Protein AF-A0A0P1BLY5-F1 (afdb_monomer)

Structure (mmCIF, N/CA/C/O backbone):
data_AF-A0A0P1BLY5-F1
#
_entry.id   AF-A0A0P1BLY5-F1
#
loop_
_atom_site.group_PDB
_atom_site.id
_atom_site.type_symbol
_atom_site.label_atom_id
_atom_site.label_alt_id
_atom_site.label_comp_id
_atom_site.label_asym_id
_atom_site.label_entity_id
_atom_site.label_seq_id
_atom_site.pdbx_PDB_ins_code
_atom_site.Cartn_x
_atom_site.Cartn_y
_atom_site.Cartn_z
_atom_site.occupancy
_atom_site.B_iso_or_equiv
_atom_site.auth_seq_id
_atom_site.auth_comp_id
_atom_site.auth_asym_id
_atom_site.auth_atom_id
_atom_site.pdbx_PDB_model_num
ATOM 1 N N . MET A 1 1 ? 44.286 -13.725 -69.000 1.00 40.56 1 MET A N 1
ATOM 2 C CA . MET A 1 1 ? 44.259 -13.673 -67.522 1.00 40.56 1 MET A CA 1
ATOM 3 C C . MET A 1 1 ? 43.032 -12.877 -67.097 1.00 40.56 1 MET A C 1
ATOM 5 O O . MET A 1 1 ? 43.018 -11.669 -67.271 1.00 40.56 1 MET A O 1
ATOM 9 N N . MET A 1 2 ? 41.982 -13.564 -66.642 1.00 41.47 2 MET A N 1
ATOM 10 C CA . MET A 1 2 ? 40.757 -12.963 -66.090 1.00 41.47 2 MET A CA 1
ATOM 11 C C . MET A 1 2 ? 41.010 -12.566 -64.630 1.00 41.47 2 MET A C 1
ATOM 13 O O . MET A 1 2 ? 41.473 -13.407 -63.861 1.00 41.47 2 MET A O 1
ATOM 17 N N . LYS A 1 3 ? 40.732 -11.314 -64.247 1.00 44.72 3 LYS A N 1
ATOM 18 C CA . LYS A 1 3 ? 40.665 -10.852 -62.847 1.00 44.72 3 LYS A CA 1
ATOM 19 C C . LYS A 1 3 ? 39.968 -9.486 -62.772 1.00 44.72 3 LYS A C 1
ATOM 21 O O . LYS A 1 3 ? 40.065 -8.720 -63.723 1.00 44.72 3 LYS A O 1
ATOM 26 N N . SER A 1 4 ? 39.322 -9.234 -61.628 1.00 45.62 4 SER A N 1
ATOM 27 C CA . SER A 1 4 ? 38.448 -8.090 -61.271 1.00 45.62 4 SER A CA 1
ATOM 28 C C . SER A 1 4 ? 36.983 -8.332 -61.663 1.00 45.62 4 SER A C 1
ATOM 30 O O . SER A 1 4 ? 36.559 -7.961 -62.746 1.00 45.62 4 SER A O 1
ATOM 32 N N . ILE A 1 5 ? 36.174 -9.113 -60.938 1.00 55.28 5 ILE A N 1
ATOM 33 C CA . ILE A 1 5 ? 35.847 -9.111 -59.495 1.00 55.28 5 ILE A CA 1
ATOM 34 C C . ILE A 1 5 ? 35.262 -7.768 -59.021 1.00 55.28 5 ILE A C 1
ATOM 36 O O . ILE A 1 5 ? 35.985 -6.820 -58.747 1.00 55.28 5 ILE A O 1
ATOM 40 N N . LEU A 1 6 ? 33.929 -7.801 -58.895 1.00 51.97 6 LEU A N 1
ATOM 41 C CA . LEU A 1 6 ? 33.074 -7.191 -57.871 1.00 51.97 6 LEU A CA 1
ATOM 42 C C . LEU A 1 6 ? 33.170 -5.676 -57.615 1.00 51.97 6 LEU A C 1
ATOM 44 O O . LEU A 1 6 ? 33.900 -5.231 -56.739 1.00 51.97 6 LEU A O 1
ATOM 48 N N . LEU A 1 7 ? 32.246 -4.918 -58.212 1.00 46.56 7 LEU A N 1
ATOM 49 C C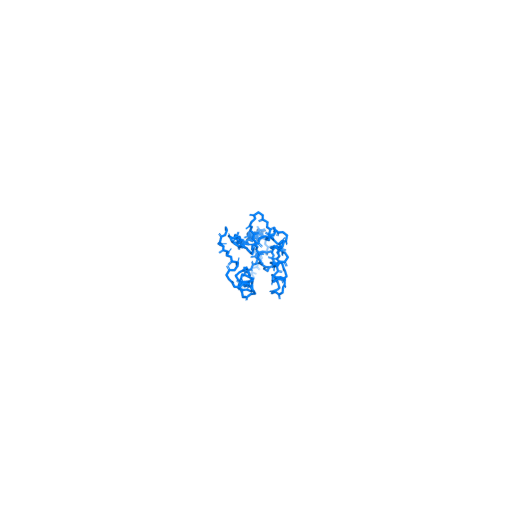A . LEU A 1 7 ? 31.687 -3.705 -57.599 1.00 46.56 7 LEU A CA 1
ATOM 50 C C . LEU A 1 7 ? 30.202 -3.589 -57.969 1.00 46.56 7 LEU A C 1
ATOM 52 O O . LEU A 1 7 ? 29.809 -2.862 -58.875 1.00 46.56 7 LEU A O 1
ATOM 56 N N . SER A 1 8 ? 29.348 -4.371 -57.309 1.00 49.97 8 SER A N 1
ATOM 57 C CA . SER A 1 8 ? 27.887 -4.273 -57.482 1.00 49.97 8 SER A CA 1
ATOM 58 C C . SER A 1 8 ? 27.134 -4.565 -56.187 1.00 49.97 8 SER A C 1
ATOM 60 O O . SER A 1 8 ? 26.117 -5.247 -56.195 1.00 49.97 8 SER A O 1
ATOM 62 N N . VAL A 1 9 ? 27.641 -4.083 -55.052 1.00 53.66 9 VAL A N 1
ATOM 63 C CA . VAL A 1 9 ? 26.962 -4.255 -53.761 1.00 53.66 9 VAL A CA 1
ATOM 64 C C . VAL A 1 9 ? 27.145 -2.991 -52.933 1.00 53.66 9 VAL A C 1
ATOM 66 O O . VAL A 1 9 ? 28.037 -2.940 -52.101 1.00 53.66 9 VAL A O 1
ATOM 69 N N . LEU A 1 10 ? 26.364 -1.938 -53.185 1.00 49.03 10 LEU A N 1
ATOM 70 C CA . LEU A 1 10 ? 26.318 -0.793 -52.256 1.00 49.03 10 LEU A CA 1
ATOM 71 C C . LEU A 1 10 ? 25.047 0.060 -52.342 1.00 49.03 10 LEU A C 1
ATOM 73 O O . LEU A 1 10 ? 25.028 1.189 -51.869 1.00 49.03 10 LEU A O 1
ATOM 77 N N . LEU A 1 11 ? 23.965 -0.467 -52.913 1.00 53.78 11 LEU A N 1
ATOM 78 C CA . LEU A 1 11 ? 22.697 0.253 -53.024 1.00 53.78 11 LEU A CA 1
ATOM 79 C C . LEU A 1 11 ? 21.538 -0.721 -52.840 1.00 53.78 11 LEU A C 1
ATOM 81 O O . LEU A 1 11 ? 20.936 -1.112 -53.827 1.00 53.78 11 LEU A O 1
ATOM 85 N N . LEU A 1 12 ? 21.263 -1.153 -51.605 1.00 51.75 12 LEU A N 1
ATOM 86 C CA . LEU A 1 12 ? 19.952 -1.679 -51.187 1.00 51.75 12 LEU A CA 1
ATOM 87 C C . LEU A 1 12 ? 19.979 -2.080 -49.708 1.00 51.75 12 LEU A C 1
ATOM 89 O O . LEU A 1 12 ? 20.294 -3.213 -49.369 1.00 51.75 12 LEU A O 1
ATOM 93 N N . SER A 1 13 ? 19.585 -1.155 -48.837 1.00 53.56 13 SER A N 1
ATOM 94 C CA . SER A 1 13 ? 18.785 -1.500 -47.654 1.00 53.56 13 SER A CA 1
ATOM 95 C C . SER A 1 13 ? 18.238 -0.222 -47.031 1.00 53.56 13 SER A C 1
ATOM 97 O O . SER A 1 13 ? 18.751 0.319 -46.054 1.00 53.56 13 SER A O 1
ATOM 99 N N . VAL A 1 14 ? 17.189 0.264 -47.691 1.00 56.09 14 VAL A N 1
ATOM 100 C CA . VAL A 1 14 ? 16.175 1.170 -47.159 1.00 56.09 14 VAL A CA 1
ATOM 101 C C . VAL A 1 14 ? 15.558 0.529 -45.910 1.00 56.09 14 VAL A C 1
ATOM 103 O O . VAL A 1 14 ? 15.221 -0.651 -45.923 1.00 56.09 14 VAL A O 1
ATOM 106 N N . PHE A 1 15 ? 15.471 1.335 -44.851 1.00 55.34 15 PHE A N 1
ATOM 107 C CA . PHE A 1 15 ? 14.666 1.221 -43.631 1.00 55.34 15 PHE A CA 1
ATOM 108 C C . PHE A 1 15 ? 13.884 -0.081 -43.396 1.00 55.34 15 PHE A C 1
ATOM 110 O O . PHE A 1 15 ? 12.915 -0.368 -44.095 1.00 55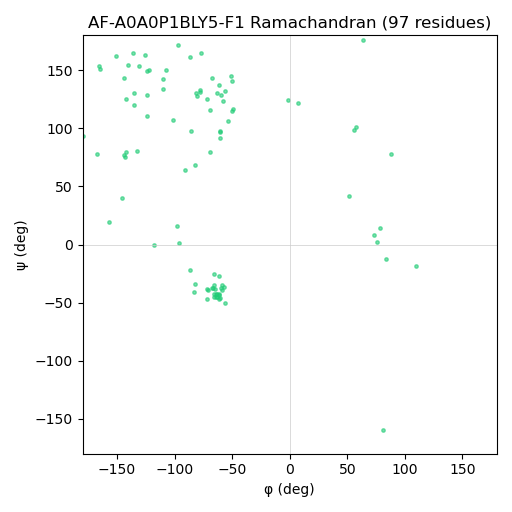.34 15 PHE A O 1
ATOM 117 N N . VAL A 1 16 ? 14.165 -0.744 -42.268 1.00 56.41 16 VAL A N 1
ATOM 118 C CA . VAL A 1 16 ? 13.150 -1.547 -41.571 1.00 56.41 16 VAL A CA 1
ATOM 119 C C . VAL A 1 16 ? 13.024 -1.069 -40.125 1.00 56.41 16 VAL A C 1
ATOM 121 O O . VAL A 1 16 ? 13.940 -1.179 -39.316 1.00 56.41 16 VAL A O 1
ATOM 124 N N . ALA A 1 17 ? 11.860 -0.463 -39.898 1.00 56.12 17 ALA A N 1
ATOM 125 C CA . ALA A 1 17 ? 11.162 -0.088 -38.676 1.00 56.12 17 ALA A CA 1
ATOM 126 C C . ALA A 1 17 ? 11.793 -0.445 -37.315 1.00 56.12 17 ALA A C 1
ATOM 128 O O . ALA A 1 17 ? 11.932 -1.609 -36.939 1.00 56.12 17 ALA A O 1
ATOM 129 N N . GLN A 1 18 ? 11.969 0.595 -36.492 1.00 52.97 18 GLN A N 1
ATOM 130 C CA . GLN A 1 18 ? 11.895 0.488 -35.037 1.00 52.97 18 GLN A CA 1
ATOM 131 C C . GLN A 1 18 ? 10.498 -0.001 -34.639 1.00 52.97 18 GLN A C 1
ATOM 133 O O . GLN A 1 18 ? 9.582 0.781 -34.408 1.00 52.97 18 GLN A O 1
ATOM 138 N N . ALA A 1 19 ? 10.340 -1.314 -34.523 1.00 54.06 19 ALA A N 1
ATOM 139 C CA . ALA A 1 19 ? 9.310 -1.903 -33.686 1.00 54.06 19 ALA A CA 1
ATOM 140 C C . ALA A 1 19 ? 9.909 -2.137 -32.294 1.00 54.06 19 ALA A C 1
ATOM 142 O O . ALA A 1 19 ? 10.026 -3.269 -31.831 1.00 54.06 19 ALA A O 1
ATOM 143 N N . ALA A 1 20 ? 10.289 -1.056 -31.604 1.00 52.00 20 ALA A N 1
ATOM 144 C CA . ALA A 1 20 ? 10.307 -1.095 -30.148 1.00 52.00 20 ALA A CA 1
ATOM 145 C C . ALA A 1 20 ? 8.838 -1.160 -29.729 1.00 52.00 20 ALA A C 1
ATOM 147 O O . ALA A 1 20 ? 8.206 -0.141 -29.453 1.00 52.00 20 ALA A O 1
ATOM 148 N N . GLY A 1 21 ? 8.257 -2.360 -29.813 1.00 47.78 21 GLY A N 1
ATOM 149 C CA . GLY A 1 21 ? 6.933 -2.620 -29.288 1.00 47.78 21 GLY A CA 1
ATOM 150 C C . GLY A 1 21 ? 6.932 -2.090 -27.868 1.00 47.78 21 GLY A C 1
ATOM 151 O O . GLY A 1 21 ? 7.717 -2.550 -27.041 1.00 47.78 21 GLY A O 1
ATOM 152 N N . GLN A 1 22 ? 6.121 -1.066 -27.605 1.00 45.94 22 GLN A N 1
ATOM 153 C CA . GLN A 1 22 ? 5.879 -0.631 -26.244 1.00 45.94 22 GLN A CA 1
ATOM 154 C C . GLN A 1 22 ? 5.265 -1.825 -25.528 1.00 45.94 22 GLN A C 1
ATOM 156 O O . GLN A 1 22 ? 4.067 -2.093 -25.648 1.00 45.94 22 GLN A O 1
ATOM 161 N N . THR A 1 23 ? 6.094 -2.590 -24.824 1.00 53.88 23 THR A N 1
ATOM 162 C CA . THR A 1 23 ? 5.633 -3.612 -23.903 1.00 53.88 23 THR A CA 1
ATOM 163 C C . THR A 1 23 ? 4.819 -2.849 -22.875 1.00 53.88 23 THR A C 1
ATOM 165 O O . THR A 1 23 ? 5.383 -2.182 -22.009 1.00 53.88 23 THR A O 1
ATOM 168 N N . LYS A 1 24 ? 3.487 -2.837 -23.036 1.00 55.88 24 LYS A N 1
ATOM 169 C CA . LYS A 1 24 ? 2.587 -2.180 -22.089 1.00 55.88 24 LYS A CA 1
ATOM 170 C C . LYS A 1 24 ? 2.986 -2.671 -20.710 1.00 55.88 24 LYS A C 1
ATOM 172 O O . LYS A 1 24 ? 2.925 -3.871 -20.447 1.00 55.88 24 LYS A O 1
ATOM 177 N N . SER A 1 25 ? 3.442 -1.744 -19.876 1.00 59.25 25 SER A N 1
ATOM 178 C CA . SER A 1 25 ? 3.829 -2.023 -18.505 1.00 59.25 25 SER A CA 1
ATOM 179 C C . SER A 1 25 ? 2.674 -2.716 -17.803 1.00 59.25 25 SER A C 1
ATOM 181 O O . SER A 1 25 ? 1.664 -2.080 -17.503 1.00 59.25 25 SER A O 1
ATOM 183 N N . LYS A 1 26 ? 2.792 -4.024 -17.564 1.00 76.00 26 LYS A N 1
ATOM 184 C CA . LYS A 1 26 ? 1.792 -4.788 -16.815 1.00 76.00 26 LYS A CA 1
ATOM 185 C C . LYS A 1 26 ? 2.057 -4.578 -15.331 1.00 76.00 26 LYS A C 1
ATOM 187 O O . LYS A 1 26 ? 2.516 -5.483 -14.642 1.00 76.00 26 LYS A O 1
ATOM 192 N N . ILE A 1 27 ? 1.816 -3.355 -14.859 1.00 87.00 27 ILE A N 1
ATOM 193 C CA . ILE A 1 27 ? 1.832 -3.065 -13.426 1.00 87.00 27 ILE A CA 1
ATOM 194 C C . ILE A 1 27 ? 0.801 -3.985 -12.783 1.00 87.00 27 ILE A C 1
ATOM 196 O O . ILE A 1 27 ? -0.366 -3.995 -13.182 1.00 87.00 27 ILE A O 1
ATOM 200 N N . LYS A 1 28 ? 1.243 -4.779 -11.811 1.00 91.31 28 LYS A N 1
ATOM 201 C CA . LYS A 1 28 ? 0.351 -5.632 -11.041 1.00 91.31 28 LYS A CA 1
ATOM 202 C C . LYS A 1 28 ? -0.307 -4.809 -9.941 1.00 91.31 28 LYS A C 1
ATOM 204 O O . LYS A 1 28 ? 0.368 -4.109 -9.188 1.00 91.31 28 LYS A O 1
ATOM 209 N N . TYR A 1 29 ? -1.626 -4.922 -9.853 1.00 93.06 29 TYR A N 1
ATOM 210 C CA . TYR A 1 29 ? -2.426 -4.26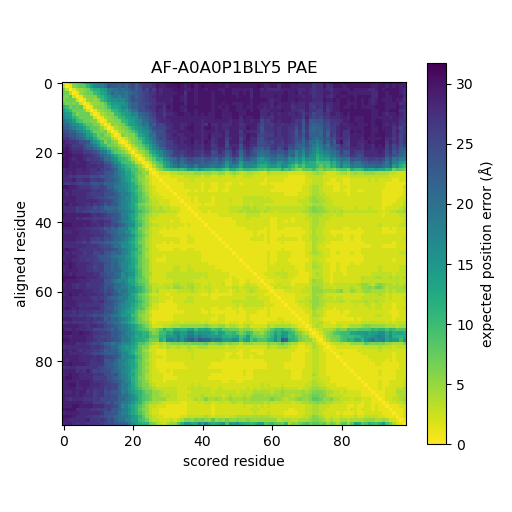4 -8.832 1.00 93.06 29 TYR A CA 1
ATOM 211 C C . TYR A 1 29 ? -2.937 -5.280 -7.813 1.00 93.06 29 TYR A C 1
ATOM 213 O O . TYR A 1 29 ? -3.190 -6.446 -8.127 1.00 93.06 29 TYR A O 1
ATOM 221 N N . TYR A 1 30 ? -3.113 -4.801 -6.590 1.00 96.44 30 TYR A N 1
ATOM 222 C CA . TYR A 1 30 ? -3.646 -5.546 -5.465 1.00 96.44 30 TYR A CA 1
ATOM 223 C C . TYR A 1 30 ? -4.848 -4.806 -4.894 1.00 96.44 30 TYR A C 1
ATOM 225 O O . TYR A 1 30 ? -4.762 -3.618 -4.589 1.00 96.44 30 TYR A O 1
ATOM 233 N N . SER A 1 31 ? -5.962 -5.509 -4.737 1.00 97.75 31 SER A N 1
ATOM 234 C CA . SER A 1 31 ? -7.159 -4.994 -4.077 1.00 97.75 31 SER A CA 1
ATOM 235 C C . SER A 1 31 ? -6.967 -5.038 -2.566 1.00 97.75 31 SER A C 1
ATOM 237 O O . SER A 1 31 ? -6.552 -6.067 -2.030 1.00 97.75 31 SER A O 1
ATOM 239 N N . VAL A 1 32 ? -7.299 -3.952 -1.870 1.00 97.38 32 VAL A N 1
ATOM 240 C CA . VAL A 1 32 ? -7.319 -3.907 -0.402 1.00 97.38 32 VAL A CA 1
ATOM 241 C C . VAL A 1 32 ? -8.675 -4.420 0.075 1.00 97.38 32 VAL A C 1
ATOM 243 O O . VAL A 1 32 ? -9.660 -3.689 0.074 1.00 97.38 32 VAL A O 1
ATOM 246 N N . LEU A 1 33 ? -8.733 -5.700 0.448 1.00 97.12 33 LEU A N 1
ATOM 247 C CA . LEU A 1 33 ? -9.964 -6.375 0.880 1.00 97.12 33 LEU A CA 1
ATOM 248 C C . LEU A 1 33 ? -10.280 -6.098 2.352 1.00 97.12 33 LEU A C 1
ATOM 250 O O . LEU A 1 33 ? -11.441 -6.002 2.741 1.00 97.12 33 LEU A O 1
ATOM 254 N N . ARG A 1 34 ? -9.235 -5.965 3.173 1.00 97.06 34 ARG A N 1
ATOM 255 C CA . ARG A 1 34 ? -9.328 -5.581 4.581 1.00 97.06 34 ARG A CA 1
ATOM 256 C C . ARG A 1 34 ? -8.143 -4.706 4.955 1.00 97.06 34 ARG A C 1
ATOM 258 O O . ARG A 1 34 ? -7.020 -4.926 4.499 1.00 97.06 34 ARG A O 1
ATOM 265 N N . ARG A 1 35 ? -8.433 -3.734 5.805 1.00 96.75 35 ARG A N 1
ATOM 266 C CA . ARG A 1 35 ? -7.507 -2.787 6.415 1.00 96.75 35 ARG A CA 1
ATOM 267 C C . ARG A 1 35 ? -7.861 -2.650 7.900 1.00 96.75 35 ARG A C 1
ATOM 269 O O . ARG A 1 35 ? -8.984 -3.020 8.262 1.00 96.75 35 ARG A O 1
ATOM 276 N N . PRO A 1 36 ? -6.969 -2.084 8.724 1.00 96.69 36 PRO A N 1
ATOM 277 C CA . PRO A 1 36 ? -7.263 -1.791 10.120 1.00 96.69 36 PRO A CA 1
ATOM 278 C C . PRO A 1 36 ? -8.575 -1.011 10.299 1.00 96.69 36 PRO A C 1
ATOM 280 O O . PRO A 1 36 ? -8.952 -0.179 9.464 1.00 96.69 36 PRO A O 1
ATOM 283 N N . ALA A 1 37 ? -9.291 -1.292 11.386 1.00 95.88 37 ALA A N 1
ATOM 284 C CA . ALA A 1 37 ? -10.597 -0.694 11.639 1.00 95.88 37 ALA A CA 1
ATOM 285 C C . ALA A 1 37 ? -10.499 0.837 11.766 1.00 95.88 37 ALA A C 1
ATOM 287 O O . ALA A 1 37 ? -9.584 1.371 12.389 1.00 95.88 37 ALA A O 1
ATOM 288 N N . GLY A 1 38 ? -11.447 1.549 11.153 1.00 95.69 38 GLY A N 1
ATOM 289 C CA . GLY A 1 38 ? -11.488 3.015 11.169 1.00 95.69 38 GLY A CA 1
ATOM 290 C C . GLY A 1 38 ? -10.469 3.706 10.255 1.00 95.69 38 GLY A C 1
ATOM 291 O O . GLY A 1 38 ? -10.424 4.933 10.231 1.00 95.69 38 GLY A O 1
ATOM 292 N N . TRP A 1 39 ? -9.666 2.962 9.486 1.00 96.75 39 TRP A N 1
ATOM 293 C CA . TRP A 1 39 ? -8.688 3.571 8.588 1.00 96.75 39 TRP A CA 1
ATOM 294 C C . TRP A 1 39 ? -9.310 4.116 7.304 1.00 96.75 39 TRP A C 1
ATOM 296 O O . TRP A 1 39 ? -10.011 3.423 6.565 1.00 96.75 39 TRP A O 1
ATOM 306 N N . THR A 1 40 ? -8.944 5.352 6.992 1.00 97.50 40 THR A N 1
ATOM 307 C CA . THR A 1 40 ? -9.250 6.042 5.739 1.00 97.50 40 THR A CA 1
ATOM 308 C C . THR A 1 40 ? -8.357 5.570 4.587 1.00 97.50 40 THR A C 1
ATOM 310 O O . THR A 1 40 ? -7.300 4.963 4.781 1.00 97.50 40 THR A O 1
ATOM 313 N N . ASP A 1 41 ? -8.745 5.898 3.354 1.00 97.00 41 ASP A N 1
ATOM 314 C CA . ASP A 1 41 ? -7.932 5.669 2.150 1.00 97.00 41 ASP A CA 1
ATOM 315 C C . ASP A 1 41 ? -6.567 6.380 2.214 1.00 97.00 41 ASP A C 1
ATOM 317 O O . ASP A 1 41 ? -5.546 5.840 1.775 1.00 97.00 41 ASP A O 1
ATOM 321 N N . GLY A 1 42 ? -6.529 7.567 2.830 1.00 97.69 42 GLY A N 1
ATOM 322 C CA . GLY A 1 42 ? -5.293 8.306 3.082 1.00 97.69 42 GLY A CA 1
ATOM 323 C C . GLY A 1 42 ? -4.358 7.561 4.033 1.00 97.69 42 GLY A C 1
ATOM 324 O O . GLY A 1 42 ? -3.167 7.446 3.760 1.00 97.69 42 GLY A O 1
ATOM 325 N N . GLN A 1 43 ? -4.889 6.970 5.107 1.00 98.00 43 GLN A N 1
ATOM 326 C CA . GLN A 1 43 ? -4.088 6.166 6.039 1.00 98.00 43 GLN A CA 1
ATOM 327 C C . GLN A 1 43 ? -3.556 4.883 5.389 1.00 98.00 43 GLN A C 1
ATOM 329 O O . GLN A 1 43 ? -2.399 4.530 5.606 1.00 98.00 43 GLN A O 1
ATOM 334 N N . VAL A 1 44 ? -4.342 4.228 4.525 1.00 97.81 44 VAL A N 1
ATOM 335 C CA . VAL A 1 44 ? -3.838 3.098 3.722 1.00 97.81 44 VAL A CA 1
ATOM 336 C C . VAL A 1 44 ? -2.688 3.537 2.824 1.00 97.81 44 VAL A C 1
ATOM 338 O O . VAL A 1 44 ? -1.657 2.870 2.784 1.00 97.81 44 VAL A O 1
ATOM 341 N N . SER A 1 45 ? -2.829 4.672 2.138 1.00 98.12 45 SER A N 1
ATOM 342 C CA . SER A 1 45 ? -1.761 5.220 1.296 1.00 98.12 45 SER A CA 1
ATOM 343 C C . SER A 1 45 ? -0.509 5.543 2.113 1.00 98.12 45 SER A C 1
ATOM 345 O O . SER A 1 45 ? 0.593 5.176 1.711 1.00 98.12 45 SER A O 1
ATOM 347 N N . ASN A 1 46 ? -0.673 6.141 3.294 1.00 97.75 46 ASN A N 1
ATOM 348 C CA . ASN A 1 46 ? 0.426 6.474 4.199 1.00 97.7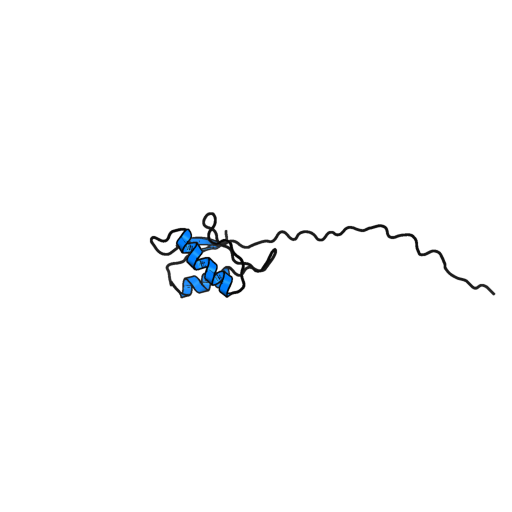5 46 ASN A CA 1
ATOM 349 C C . ASN A 1 46 ? 1.143 5.242 4.761 1.00 97.75 46 ASN A C 1
ATOM 351 O O . ASN A 1 46 ? 2.320 5.342 5.088 1.00 97.75 46 ASN A O 1
ATOM 355 N N . ALA A 1 47 ? 0.482 4.086 4.849 1.00 97.62 47 ALA A N 1
ATOM 356 C CA . ALA A 1 47 ? 1.145 2.831 5.187 1.00 97.62 47 ALA A CA 1
ATOM 357 C C . ALA A 1 47 ? 1.797 2.166 3.963 1.00 97.62 47 ALA A C 1
ATOM 359 O O . ALA A 1 47 ? 2.916 1.672 4.058 1.00 97.62 47 ALA A O 1
ATOM 360 N N . TRP A 1 48 ? 1.140 2.178 2.800 1.00 98.12 48 TRP A N 1
ATOM 361 C CA . TRP A 1 48 ? 1.633 1.511 1.591 1.00 98.12 48 TRP A CA 1
ATOM 362 C C . TRP A 1 48 ? 2.840 2.209 0.951 1.00 98.12 48 TRP A C 1
ATOM 364 O O . TRP A 1 48 ? 3.821 1.564 0.577 1.00 98.12 48 TRP A O 1
ATOM 374 N N . VAL A 1 49 ? 2.771 3.534 0.791 1.00 97.94 49 VAL A N 1
ATOM 375 C CA . VAL A 1 49 ? 3.765 4.311 0.035 1.00 97.94 49 VAL A CA 1
ATOM 376 C C . VAL A 1 49 ? 5.170 4.208 0.644 1.00 97.94 49 VAL A C 1
ATOM 378 O O . VAL A 1 49 ? 6.102 3.958 -0.125 1.00 97.94 49 VAL A O 1
ATOM 381 N N . PRO A 1 50 ? 5.373 4.356 1.970 1.00 97.88 50 PRO A N 1
ATOM 382 C CA . PRO A 1 50 ? 6.705 4.248 2.559 1.00 97.88 50 PRO A CA 1
ATOM 383 C C . PRO A 1 50 ? 7.318 2.860 2.394 1.00 97.88 50 PRO A C 1
ATOM 385 O O . PRO A 1 50 ? 8.482 2.767 2.023 1.00 97.88 50 PRO A O 1
ATOM 388 N N . GLU A 1 51 ? 6.538 1.793 2.591 1.00 97.81 51 GLU A N 1
ATOM 389 C CA . GLU A 1 51 ? 7.010 0.417 2.394 1.00 97.81 51 GLU A CA 1
ATOM 390 C C . GLU A 1 51 ? 7.443 0.175 0.949 1.00 97.81 51 GLU A C 1
ATOM 392 O O . GLU A 1 51 ? 8.505 -0.393 0.704 1.00 97.81 51 GLU A O 1
ATOM 397 N N . CYS A 1 52 ? 6.656 0.658 -0.018 1.00 97.38 52 CYS A N 1
ATOM 398 C CA . CYS A 1 52 ? 7.006 0.546 -1.429 1.00 97.38 52 CYS A CA 1
ATOM 399 C C . CYS A 1 52 ? 8.292 1.317 -1.764 1.00 97.38 52 CYS A C 1
ATOM 401 O O . CYS A 1 52 ? 9.185 0.782 -2.423 1.00 97.38 52 CYS A O 1
ATOM 403 N N . LYS A 1 53 ? 8.425 2.555 -1.275 1.00 96.44 53 LYS A N 1
ATOM 404 C CA . LYS A 1 53 ? 9.626 3.373 -1.493 1.00 96.44 53 LYS A CA 1
ATOM 405 C C . LYS A 1 53 ? 10.864 2.778 -0.820 1.00 96.44 53 LYS A C 1
ATOM 407 O O . LYS A 1 53 ? 11.937 2.800 -1.415 1.00 96.44 53 LYS A O 1
ATOM 412 N N . ALA A 1 54 ? 10.720 2.208 0.377 1.00 96.25 54 ALA A N 1
ATOM 413 C CA . ALA A 1 54 ? 11.819 1.607 1.133 1.00 96.25 54 ALA A CA 1
ATOM 414 C C . ALA A 1 54 ? 12.483 0.433 0.394 1.00 96.25 54 ALA A C 1
ATOM 416 O O . ALA A 1 54 ? 13.668 0.175 0.582 1.00 96.25 54 ALA A O 1
ATOM 417 N N . ILE A 1 55 ? 11.741 -0.253 -0.479 1.00 94.88 55 ILE A N 1
ATOM 418 C CA . ILE A 1 55 ? 12.256 -1.344 -1.318 1.00 94.88 55 ILE A CA 1
ATOM 419 C C . ILE A 1 55 ? 12.612 -0.898 -2.747 1.00 94.88 55 ILE A C 1
ATOM 421 O O . ILE A 1 55 ? 12.775 -1.748 -3.623 1.00 94.88 55 ILE A O 1
ATOM 425 N N . GLY A 1 56 ? 12.733 0.414 -2.986 1.00 93.12 56 GLY A N 1
ATOM 426 C CA . GLY A 1 56 ? 13.096 0.998 -4.283 1.00 93.12 56 GLY A CA 1
ATOM 427 C C . GLY A 1 56 ? 11.951 1.051 -5.300 1.00 93.12 56 GLY A C 1
ATOM 428 O O . GLY A 1 56 ? 12.193 1.241 -6.490 1.00 93.12 56 GLY A O 1
ATOM 429 N N . GLY A 1 57 ? 10.710 0.852 -4.855 1.00 94.25 57 GLY A N 1
ATOM 430 C CA . GLY A 1 57 ? 9.531 0.855 -5.708 1.00 94.25 57 GLY A CA 1
ATOM 431 C C . GLY A 1 57 ? 8.932 2.243 -5.939 1.00 94.25 57 GLY A C 1
ATOM 432 O O . GLY A 1 57 ? 9.145 3.198 -5.192 1.00 94.25 57 GLY A O 1
ATOM 433 N N . SER A 1 58 ? 8.126 2.327 -6.991 1.00 93.50 58 SER A N 1
ATOM 434 C CA . SER A 1 58 ? 7.279 3.459 -7.357 1.00 93.50 58 SER A CA 1
ATOM 435 C C . SER A 1 58 ? 5.806 3.103 -7.150 1.00 93.50 58 SER A C 1
ATOM 437 O O . SER A 1 58 ? 5.389 1.966 -7.377 1.00 93.50 58 SER A O 1
ATOM 439 N N . THR A 1 59 ? 5.014 4.075 -6.693 1.00 94.00 59 THR A N 1
ATOM 440 C CA . THR A 1 59 ? 3.575 3.923 -6.438 1.00 94.00 59 THR A CA 1
ATOM 441 C C . THR A 1 59 ? 2.897 5.284 -6.260 1.00 94.00 59 THR A C 1
ATOM 443 O O . THR A 1 59 ? 3.537 6.241 -5.823 1.00 94.00 59 THR A O 1
ATOM 446 N N . SER A 1 60 ? 1.597 5.358 -6.550 1.00 86.75 60 SER A N 1
ATOM 447 C CA . SER A 1 60 ? 0.728 6.504 -6.249 1.00 86.75 60 SER A CA 1
ATOM 448 C C . SER A 1 60 ? -0.068 6.346 -4.943 1.00 86.75 60 SER A C 1
ATOM 450 O O . SER A 1 60 ? -0.871 7.216 -4.620 1.00 86.75 60 SER A O 1
ATOM 452 N N . GLY A 1 61 ? 0.105 5.241 -4.208 1.00 92.38 61 GLY A N 1
ATOM 453 C CA . GLY A 1 61 ? -0.746 4.897 -3.062 1.00 92.38 61 GLY A CA 1
ATOM 454 C C . GLY A 1 61 ? -2.069 4.241 -3.476 1.00 92.38 61 GLY A C 1
ATOM 455 O O . GLY A 1 61 ? -2.169 3.678 -4.568 1.00 92.38 61 GLY A O 1
ATOM 456 N N . LEU A 1 62 ? -3.065 4.274 -2.585 1.00 96.38 62 LEU A N 1
ATOM 457 C CA . LEU A 1 62 ? -4.377 3.665 -2.810 1.00 96.38 62 LEU A CA 1
ATOM 458 C C . LEU A 1 62 ? -5.172 4.474 -3.841 1.00 96.38 62 LEU A C 1
ATOM 460 O O . LEU A 1 62 ? -5.383 5.671 -3.674 1.00 96.38 62 LEU A O 1
ATOM 464 N N . GLN A 1 63 ? -5.634 3.804 -4.892 1.00 95.00 63 GLN A N 1
ATOM 465 C CA . GLN A 1 63 ? -6.454 4.368 -5.960 1.00 95.00 63 GLN A CA 1
ATOM 466 C C . GLN A 1 63 ? -7.592 3.395 -6.263 1.00 95.00 63 GLN A C 1
ATOM 468 O O . GLN A 1 63 ? -7.340 2.239 -6.601 1.00 95.00 63 GLN A O 1
ATOM 473 N N . TYR A 1 64 ? -8.843 3.839 -6.115 1.00 94.31 64 TYR A N 1
ATOM 474 C CA . TYR A 1 64 ? -10.035 3.007 -6.349 1.00 94.31 64 TYR A CA 1
ATOM 475 C C . TYR A 1 64 ? -9.998 1.656 -5.601 1.00 94.31 64 TYR A C 1
ATOM 477 O O . TYR A 1 64 ? -10.298 0.606 -6.167 1.00 94.31 64 TYR A O 1
ATOM 485 N N . GLY A 1 65 ? -9.555 1.665 -4.337 1.00 95.62 65 GLY A N 1
ATOM 486 C CA . GLY A 1 65 ? -9.425 0.451 -3.517 1.00 95.62 65 GLY A CA 1
ATOM 487 C C . GLY A 1 65 ? -8.250 -0.465 -3.890 1.00 95.62 65 GLY A C 1
ATOM 488 O O . GLY A 1 65 ? -8.145 -1.574 -3.362 1.00 95.62 65 GLY A O 1
ATOM 489 N N . ARG A 1 66 ? -7.359 -0.023 -4.786 1.00 96.50 66 ARG A N 1
ATOM 490 C CA . ARG A 1 66 ? -6.227 -0.804 -5.294 1.00 96.50 66 ARG A CA 1
ATOM 491 C C . ARG A 1 66 ? -4.898 -0.116 -5.034 1.00 96.50 66 ARG A C 1
ATOM 493 O O . ARG A 1 66 ? -4.799 1.106 -5.036 1.00 96.50 66 ARG A O 1
ATOM 500 N N . VAL A 1 67 ? -3.861 -0.918 -4.864 1.00 96.94 67 VAL A N 1
ATOM 501 C CA . VAL A 1 67 ? -2.480 -0.473 -4.686 1.00 96.94 67 VAL A CA 1
ATOM 502 C C . VAL A 1 67 ? -1.562 -1.239 -5.627 1.00 96.94 67 VAL A C 1
ATOM 504 O O . VAL A 1 67 ? -1.851 -2.365 -6.026 1.00 96.94 67 VAL A O 1
ATOM 507 N N .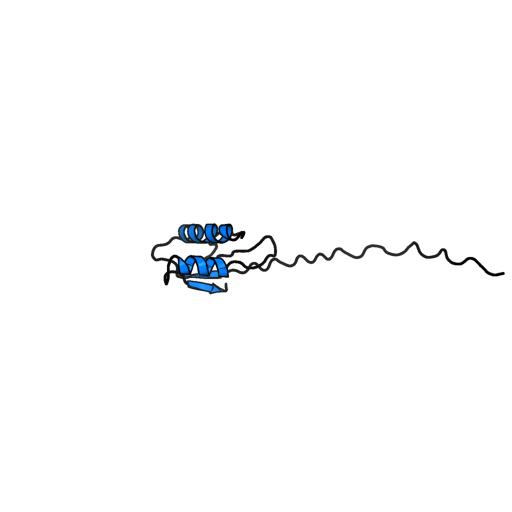 ALA A 1 68 ? -0.439 -0.632 -5.978 1.00 95.56 68 ALA A N 1
ATOM 508 C CA . ALA A 1 68 ? 0.623 -1.278 -6.736 1.00 95.56 68 ALA A CA 1
ATOM 509 C C . ALA A 1 68 ? 1.977 -0.831 -6.193 1.00 9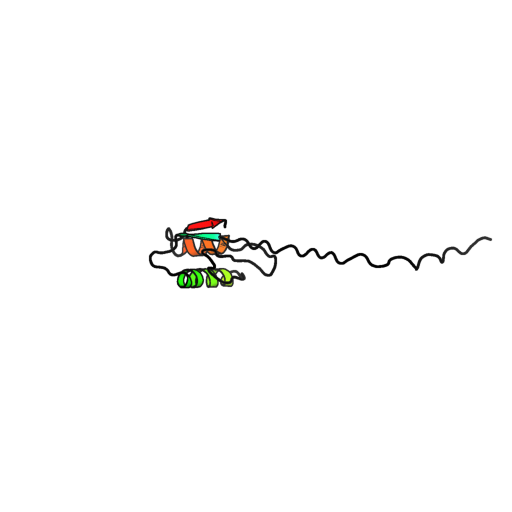5.56 68 ALA A C 1
ATOM 511 O O . ALA A 1 68 ? 2.093 0.252 -5.614 1.00 95.56 68 ALA A O 1
ATOM 512 N N . CYS A 1 69 ? 2.999 -1.655 -6.381 1.00 95.81 69 CYS A N 1
ATOM 513 C CA . CYS A 1 69 ? 4.384 -1.276 -6.151 1.00 95.81 69 CYS A CA 1
ATOM 514 C C . CYS A 1 69 ? 5.237 -1.927 -7.235 1.00 95.81 69 CYS A C 1
ATOM 516 O O . CYS A 1 69 ? 5.139 -3.135 -7.432 1.00 95.81 69 CYS A O 1
ATOM 518 N N . PHE A 1 70 ? 6.027 -1.141 -7.959 1.00 93.69 70 PHE A N 1
ATOM 519 C CA . PHE A 1 70 ? 6.751 -1.608 -9.145 1.00 93.69 70 PHE A CA 1
ATOM 520 C C . PHE A 1 70 ? 8.056 -0.833 -9.353 1.00 93.69 70 PHE A C 1
ATOM 522 O O . PHE A 1 70 ? 8.222 0.257 -8.810 1.00 93.69 70 PHE A O 1
ATOM 529 N N . ILE A 1 71 ? 8.981 -1.367 -10.152 1.00 90.44 71 ILE A N 1
ATOM 530 C CA . ILE A 1 71 ? 10.242 -0.684 -10.493 1.00 90.44 71 ILE A CA 1
ATOM 531 C C . ILE A 1 71 ? 10.151 -0.070 -11.892 1.00 90.44 71 ILE A C 1
ATOM 533 O O . ILE A 1 71 ? 10.235 -0.788 -12.876 1.00 90.44 71 ILE A O 1
ATOM 537 N N . GLY A 1 72 ? 10.049 1.255 -12.000 1.00 78.75 72 GLY A N 1
ATOM 538 C CA . GLY A 1 72 ? 10.090 1.956 -13.291 1.00 78.75 72 GLY A CA 1
ATOM 539 C C . GLY A 1 72 ? 8.938 1.617 -14.261 1.00 78.75 72 GLY A C 1
ATOM 540 O O . GLY A 1 72 ? 8.073 0.787 -13.973 1.00 78.75 72 GLY A O 1
ATOM 541 N N . PRO A 1 73 ? 8.878 2.281 -15.427 1.00 60.06 73 PRO A N 1
ATOM 542 C CA . PRO A 1 73 ? 7.874 1.994 -16.447 1.00 60.06 73 PRO A CA 1
ATOM 543 C C . PRO A 1 73 ? 8.148 0.618 -17.068 1.00 60.06 73 PRO A C 1
ATOM 545 O O . PRO A 1 73 ? 9.174 0.408 -17.704 1.00 60.06 73 PRO A O 1
ATOM 548 N N . GLY A 1 74 ? 7.234 -0.329 -16.878 1.00 64.81 74 GLY A N 1
ATOM 549 C CA . GLY A 1 74 ? 7.354 -1.704 -17.375 1.00 64.81 74 GLY A CA 1
ATOM 550 C C . GLY A 1 74 ? 7.591 -2.750 -16.293 1.00 64.81 74 GLY 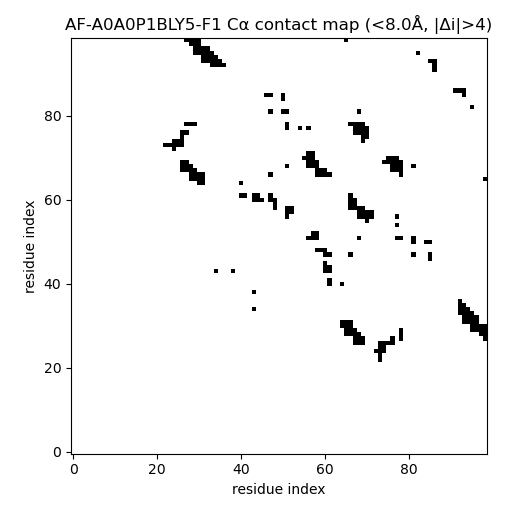A C 1
ATOM 551 O O . GLY A 1 74 ? 7.433 -3.938 -16.567 1.00 64.81 74 GLY A O 1
ATOM 552 N N . GLY A 1 75 ? 8.032 -2.332 -15.106 1.00 67.38 75 GLY A N 1
ATOM 553 C CA . GLY A 1 75 ? 8.881 -3.210 -14.318 1.00 67.38 75 GLY A CA 1
ATOM 554 C C . GLY A 1 75 ? 8.210 -4.035 -13.240 1.00 67.38 75 GLY A C 1
ATOM 555 O O . GLY A 1 75 ? 7.022 -3.929 -12.936 1.00 67.38 75 GLY A O 1
ATOM 556 N N . ALA A 1 76 ? 9.059 -4.913 -12.716 1.00 85.31 76 ALA A N 1
ATOM 557 C CA . ALA A 1 76 ? 8.717 -6.026 -11.856 1.00 85.31 76 ALA A CA 1
ATOM 558 C C . ALA A 1 76 ? 7.828 -5.614 -10.681 1.00 85.31 76 ALA A C 1
ATOM 560 O O . ALA A 1 76 ? 8.033 -4.572 -10.053 1.00 85.31 76 ALA A O 1
ATOM 561 N N . ASP A 1 77 ? 6.865 -6.480 -10.381 1.00 91.38 77 ASP A N 1
ATOM 562 C CA . ASP A 1 77 ? 6.010 -6.354 -9.214 1.00 91.38 77 ASP A CA 1
ATOM 563 C C . ASP A 1 77 ? 6.825 -6.464 -7.918 1.00 91.38 77 ASP A C 1
ATOM 565 O O . ASP A 1 77 ? 7.604 -7.397 -7.715 1.00 91.38 77 ASP A O 1
ATOM 569 N N . LEU A 1 78 ? 6.598 -5.510 -7.023 1.00 94.62 78 LEU A N 1
ATOM 570 C CA . LEU A 1 78 ? 7.100 -5.496 -5.656 1.00 94.62 78 LEU A CA 1
ATOM 571 C C . LEU A 1 78 ? 5.959 -5.516 -4.625 1.00 94.62 78 LEU A C 1
ATOM 573 O O . LEU A 1 78 ? 6.226 -5.526 -3.421 1.00 94.62 78 LEU A O 1
ATOM 577 N N . GLY A 1 79 ? 4.692 -5.531 -5.059 1.00 95.12 79 GLY A N 1
ATOM 578 C CA . GLY A 1 79 ? 3.524 -5.429 -4.186 1.00 95.12 79 GLY A CA 1
ATOM 579 C C . GLY A 1 79 ? 3.456 -6.550 -3.154 1.00 95.12 79 GLY A C 1
ATOM 580 O O . GLY A 1 79 ? 3.167 -6.288 -1.989 1.00 95.12 79 GLY A O 1
ATOM 581 N N . GLY A 1 80 ? 3.841 -7.775 -3.526 1.00 95.44 80 GLY A N 1
ATOM 582 C CA . GLY A 1 80 ? 3.929 -8.891 -2.578 1.00 95.44 80 GLY A CA 1
ATOM 583 C C . GLY A 1 80 ? 4.856 -8.620 -1.383 1.00 95.44 80 GLY A C 1
ATOM 584 O O . GLY A 1 80 ? 4.534 -8.994 -0.259 1.00 95.44 80 GLY A O 1
ATOM 585 N N . ARG A 1 81 ? 5.975 -7.911 -1.589 1.00 96.75 81 ARG A N 1
ATOM 586 C CA . ARG A 1 81 ? 6.913 -7.563 -0.505 1.00 96.75 81 ARG A CA 1
ATOM 587 C C . ARG A 1 81 ? 6.323 -6.516 0.436 1.00 96.75 81 ARG A C 1
ATOM 589 O O . ARG A 1 81 ? 6.491 -6.632 1.647 1.00 96.75 81 ARG A O 1
ATOM 596 N N . VAL A 1 82 ? 5.606 -5.537 -0.116 1.00 97.81 82 VAL A N 1
ATOM 597 C CA . VAL A 1 82 ? 4.895 -4.521 0.672 1.00 97.81 82 VAL A CA 1
ATOM 598 C C . VAL A 1 82 ? 3.796 -5.162 1.519 1.00 97.81 82 VAL A C 1
ATOM 600 O O . VAL A 1 82 ? 3.701 -4.884 2.712 1.00 97.81 82 VAL A O 1
ATOM 603 N N . ILE A 1 83 ? 3.012 -6.074 0.934 1.00 97.88 83 ILE A N 1
ATOM 604 C CA . ILE A 1 83 ? 1.956 -6.812 1.643 1.00 97.88 83 ILE A CA 1
ATOM 605 C C . ILE A 1 83 ? 2.532 -7.554 2.850 1.00 97.88 83 ILE A C 1
ATOM 607 O O . ILE A 1 83 ? 2.036 -7.379 3.963 1.00 97.88 83 ILE A O 1
ATOM 611 N N . SER A 1 84 ? 3.610 -8.315 2.651 1.00 96.88 84 SER A N 1
ATOM 612 C CA . SER A 1 84 ? 4.273 -9.043 3.736 1.00 96.88 84 SER A CA 1
ATOM 613 C C . SER A 1 84 ? 4.768 -8.113 4.848 1.00 96.88 84 SER A C 1
ATOM 615 O O . SER A 1 84 ? 4.637 -8.443 6.026 1.00 96.88 84 SER A O 1
ATOM 617 N N . ALA A 1 85 ? 5.305 -6.937 4.504 1.00 97.25 85 ALA A N 1
ATOM 618 C CA . ALA A 1 85 ? 5.757 -5.959 5.490 1.00 97.25 85 ALA A CA 1
ATOM 619 C C . ALA A 1 85 ? 4.592 -5.392 6.322 1.00 97.25 85 ALA A C 1
ATOM 621 O O . ALA A 1 85 ? 4.676 -5.346 7.551 1.00 97.25 85 ALA A O 1
ATOM 622 N N . LEU A 1 86 ? 3.480 -5.028 5.677 1.00 96.88 86 LEU A N 1
ATOM 623 C CA . LEU A 1 86 ? 2.289 -4.509 6.359 1.00 96.88 86 LEU A CA 1
ATOM 624 C C . LEU A 1 86 ? 1.627 -5.560 7.256 1.00 96.88 86 LEU A C 1
ATOM 626 O O . LEU A 1 86 ? 1.279 -5.257 8.399 1.00 96.88 86 LEU A O 1
ATOM 630 N N . GLN A 1 87 ? 1.512 -6.799 6.774 1.00 96.44 87 GLN A N 1
ATOM 631 C CA . GLN A 1 87 ? 0.974 -7.919 7.548 1.00 96.44 87 GLN A CA 1
ATOM 632 C C . GLN A 1 87 ? 1.862 -8.281 8.741 1.00 96.44 87 GLN A C 1
ATOM 634 O O . GLN A 1 87 ? 1.344 -8.629 9.796 1.00 96.44 87 GLN A O 1
ATOM 639 N N . LYS A 1 88 ? 3.190 -8.155 8.616 1.00 95.62 88 LYS A N 1
ATOM 640 C CA . LYS A 1 88 ? 4.110 -8.347 9.745 1.00 95.62 88 LYS A CA 1
ATOM 641 C C . LYS A 1 88 ? 3.955 -7.256 10.808 1.00 95.62 88 LYS A C 1
ATOM 643 O O . LYS A 1 88 ? 4.071 -7.555 11.991 1.00 95.62 88 LYS A O 1
ATOM 648 N N . LYS A 1 89 ? 3.716 -6.006 10.397 1.00 93.81 89 LYS A N 1
ATOM 649 C CA . LYS A 1 89 ? 3.525 -4.872 11.317 1.00 93.81 89 LYS A CA 1
ATOM 650 C C . LYS A 1 89 ? 2.188 -4.923 12.054 1.00 93.81 89 LYS A C 1
ATOM 652 O O . LYS A 1 89 ? 2.156 -4.587 13.228 1.00 93.81 89 LYS A O 1
ATOM 657 N N . ASN A 1 90 ? 1.119 -5.347 11.378 1.00 91.88 90 ASN A N 1
ATOM 658 C CA . ASN A 1 90 ? -0.222 -5.453 11.962 1.00 91.88 90 ASN A CA 1
ATOM 659 C C . ASN A 1 90 ? -0.835 -6.820 11.604 1.00 91.88 90 ASN A C 1
ATOM 661 O O . ASN A 1 90 ? -1.596 -6.928 10.631 1.00 91.88 90 ASN A O 1
ATOM 665 N N . PRO A 1 91 ? -0.462 -7.888 12.334 1.00 92.25 91 PRO A N 1
ATOM 666 C CA . PRO A 1 91 ? -0.936 -9.237 12.050 1.00 92.25 91 PRO A CA 1
ATOM 667 C C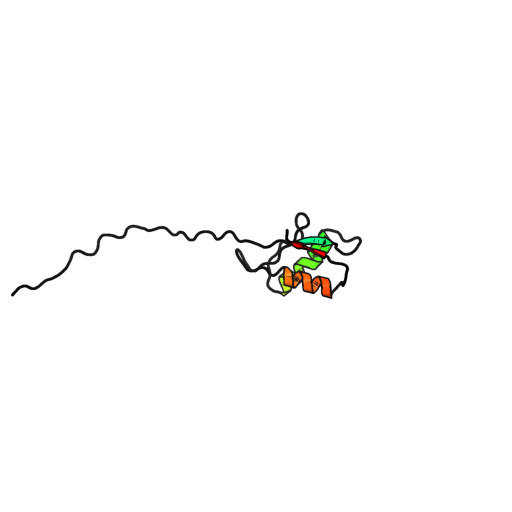 . PRO A 1 91 ? -2.462 -9.334 12.137 1.00 92.25 91 PRO A C 1
ATOM 669 O O . PRO A 1 91 ? -3.067 -8.932 13.123 1.00 92.25 91 PRO A O 1
ATOM 672 N N . GLY A 1 92 ? -3.090 -9.883 11.095 1.00 92.31 92 GLY A N 1
ATOM 673 C CA . GLY A 1 92 ? -4.543 -10.100 11.041 1.00 92.31 92 GLY A CA 1
ATOM 674 C C . GLY A 1 92 ? -5.380 -8.892 10.604 1.00 92.31 92 GLY A C 1
ATOM 675 O O . GLY A 1 92 ? -6.544 -9.068 10.242 1.00 92.31 92 GLY A O 1
ATOM 676 N N . GLU A 1 93 ? -4.806 -7.689 10.547 1.00 95.75 93 GLU A N 1
ATOM 677 C CA . GLU A 1 93 ? -5.557 -6.477 10.187 1.00 95.75 93 GLU A CA 1
ATOM 678 C C . GLU A 1 93 ? -5.637 -6.228 8.673 1.00 95.75 93 GLU A C 1
ATOM 680 O O . GLU A 1 93 ? -6.551 -5.556 8.192 1.00 95.75 93 GLU A O 1
ATOM 685 N N . TRP A 1 94 ? -4.708 -6.800 7.904 1.00 97.25 94 TRP A N 1
ATOM 686 C CA . TRP A 1 94 ? -4.606 -6.596 6.460 1.00 97.25 94 TRP A CA 1
ATOM 687 C C . TRP A 1 94 ? -4.994 -7.837 5.654 1.00 97.25 94 TRP A C 1
ATOM 689 O O . TRP A 1 94 ? -4.480 -8.934 5.886 1.00 97.25 94 TRP A O 1
ATOM 699 N N . GLN A 1 95 ? -5.813 -7.645 4.618 1.00 97.44 95 GLN A N 1
ATOM 700 C CA . GLN A 1 95 ? -6.104 -8.661 3.607 1.00 97.44 95 GLN A CA 1
ATOM 701 C C . GLN A 1 95 ? -6.049 -8.039 2.213 1.00 97.44 95 GLN A C 1
ATOM 703 O O . GLN A 1 95 ? -6.691 -7.022 1.952 1.00 97.44 95 GLN A O 1
ATOM 708 N N . PHE A 1 96 ? -5.316 -8.685 1.308 1.00 97.12 96 PHE A N 1
ATOM 709 C CA . PHE A 1 96 ? -5.158 -8.248 -0.075 1.00 97.12 96 PHE A CA 1
ATOM 710 C C . PHE A 1 96 ? -5.577 -9.356 -1.041 1.00 97.12 96 PHE A C 1
ATOM 712 O O . PHE A 1 96 ? -5.422 -10.539 -0.742 1.00 97.12 96 PHE A O 1
ATOM 719 N N . GLY A 1 97 ? -6.091 -8.965 -2.203 1.00 94.88 97 GLY A N 1
ATOM 720 C CA . GLY A 1 97 ? -6.387 -9.857 -3.325 1.00 94.88 97 GLY A CA 1
ATOM 721 C C . GLY A 1 97 ? -5.702 -9.378 -4.601 1.00 94.88 97 GLY A C 1
ATOM 722 O O . GLY A 1 97 ? -5.289 -8.224 -4.683 1.00 94.88 97 GLY A O 1
ATOM 723 N N . ASN A 1 98 ? -5.592 -10.241 -5.611 1.00 90.38 98 ASN A N 1
ATOM 724 C CA . ASN A 1 98 ? -5.224 -9.780 -6.954 1.00 90.38 98 ASN A CA 1
ATOM 725 C C . ASN A 1 98 ? -6.373 -8.919 -7.521 1.00 90.38 98 ASN A C 1
ATOM 727 O O . ASN A 1 98 ? -7.538 -9.198 -7.228 1.00 90.38 98 ASN A O 1
ATOM 731 N N . ALA A 1 99 ? -6.047 -7.859 -8.265 1.00 81.12 99 ALA A N 1
ATOM 732 C CA . ALA A 1 99 ? -7.012 -6.916 -8.843 1.00 81.12 99 ALA A CA 1
ATOM 733 C C . ALA A 1 99 ? -7.138 -7.039 -10.365 1.00 81.12 99 ALA A C 1
ATOM 735 O O . ALA A 1 99 ? -6.160 -7.497 -11.000 1.00 81.12 99 ALA A O 1
#

Radius of gyration: 25.4 Å; Cα contacts (8 Å, |Δi|>4): 136; chains: 1; bounding box: 56×22×80 Å

Nearest PDB structures (foldseek):
  1yqh-assembly1_A  TM=5.466E-01  e=1.347E+00  Bacillus cereus ATCC 14579
  1lxj-assembly1_A  TM=3.904E-01  e=1.860E+00  Saccharomyces cerevisiae
  7yex-assembly1_A  TM=4.787E-01  e=4.589E+00  Mus musculus
  8q90-assembly1_B  TM=3.821E-01  e=2.739E+00  Haloferax mediterranei
  2w29-assembly1_B  TM=3.358E-01  e=6.335E+00  Mycobacterium tuberculosis H37R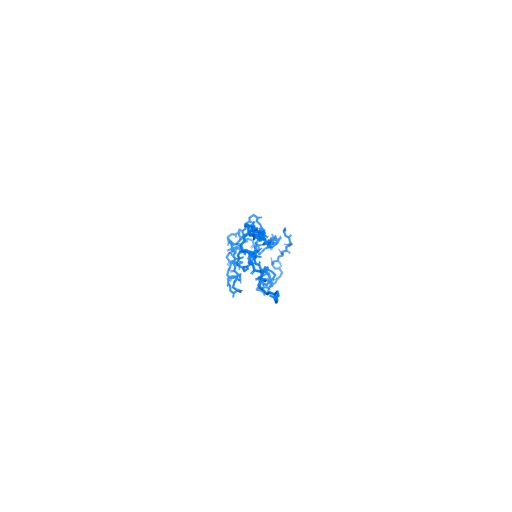v

Mean predicted aligned error: 11.48 Å

Secondary structure (DSSP, 8-state):
---------SS------------------EEEEE-STT--HHHHHHHHHHHHHHTT-B----BTTEE--BSSTTPPB-HHHHHHHHHHHSTTT-EEEE-

Solvent-accessible surface area (backbone atoms only — not comparable to full-atom values): 6184 Å² total; per-residue (Å²): 136,92,82,85,83,88,92,86,85,89,84,87,80,80,85,81,77,88,75,77,69,77,68,73,51,70,70,56,44,32,26,63,76,38,61,54,88,92,63,49,68,65,55,50,19,66,58,48,41,56,50,25,45,75,74,69,28,47,66,90,29,60,52,97,60,25,34,46,15,21,43,71,96,52,30,62,74,42,40,71,61,37,51,54,52,52,33,69,76,40,72,89,37,58,39,74,41,84,98

Organism: NCBI:txid401625

Sequence (99 aa):
MMKSILLSVLLLSVFVAQAAGQTKSKIKYYSVLRRPAGWTDGQVSNAWVPECKAIGGSTSGLQYGRVACFIGPGGADLGGRVISALQKKNPGEWQFGNA

Foldseek 3Di:
DDDDDDDDPDDDDDDDDDPPPQPQQPFWKKAWPFAAPPDDQVNQQVLQVVQLVVVVWDWPGDDPRMTFTAHPGNGDGPVVVSQVVVCVVPPPGTDIDTD

pLDDT: mean 82.76, std 19.5, range [40.56, 98.12]